Protein AF-A0A6H5K130-F1 (afdb_monomer_lite)

Sequence (109 aa):
MPSQEPLHLHVISMDLDGTGLKRKTHWNSFTTDLFLETSWVERRLEERGSIGLDMELEHVKLRCFRCPGEPEFRDLESLKAHNRACTAPVPAAGRHDPAALDVRRGSST

Secondary structure (DSSP, 8-state):
--SSSS-------TT---TT--SHHHHHHHHSTTS--HHHHHHHHHHHSS-------TT-----TT-TTSPPPSSHHHHHHHHHH--SPPPSS-SS-HHHHHS------

Structure (mmCIF, N/CA/C/O backbone):
data_AF-A0A6H5K130-F1
#
_entry.id   AF-A0A6H5K130-F1
#
loop_
_atom_site.group_PDB
_atom_site.id
_atom_site.type_symbol
_atom_site.label_atom_id
_atom_site.label_alt_id
_atom_site.label_comp_id
_atom_site.label_asym_id
_atom_site.label_entity_id
_atom_site.label_seq_id
_atom_site.pdbx_PDB_ins_code
_atom_site.Cartn_x
_atom_site.Cartn_y
_atom_site.Cartn_z
_atom_site.occupancy
_atom_site.B_iso_or_equiv
_atom_site.auth_seq_id
_atom_site.auth_comp_id
_atom_site.auth_asym_id
_atom_site.auth_atom_id
_atom_site.pdbx_PDB_model_num
ATOM 1 N N . MET A 1 1 ? 3.662 5.905 10.637 1.00 65.38 1 MET A N 1
ATOM 2 C CA . MET A 1 1 ? 3.015 7.175 11.041 1.00 65.38 1 MET A CA 1
ATOM 3 C C . MET A 1 1 ? 2.579 7.933 9.786 1.00 65.38 1 MET A C 1
ATOM 5 O O . MET A 1 1 ? 3.365 7.926 8.839 1.00 65.38 1 MET A O 1
ATOM 9 N N . PRO A 1 2 ? 1.361 8.509 9.730 1.00 80.56 2 PRO A N 1
ATOM 10 C CA . PRO A 1 2 ? 0.884 9.257 8.564 1.00 80.56 2 PRO A CA 1
ATOM 11 C C . PRO A 1 2 ? 1.796 10.448 8.255 1.00 80.56 2 PRO A C 1
ATOM 13 O O . PRO A 1 2 ? 2.335 11.078 9.161 1.00 80.56 2 PRO A O 1
ATOM 16 N N . SER A 1 3 ? 1.977 10.757 6.969 1.00 82.69 3 SER A N 1
ATOM 17 C CA . SER A 1 3 ? 2.848 11.860 6.535 1.00 82.69 3 SER A CA 1
ATOM 18 C C . SER A 1 3 ? 2.195 13.243 6.615 1.00 82.69 3 SER A C 1
ATOM 20 O O . SER A 1 3 ? 2.860 14.238 6.353 1.00 82.69 3 SER A O 1
ATOM 22 N N . GLN A 1 4 ? 0.891 13.299 6.889 1.00 86.06 4 GLN A N 1
ATOM 23 C CA . GLN A 1 4 ? 0.089 14.518 6.994 1.00 86.06 4 GLN A CA 1
ATOM 24 C C . GLN A 1 4 ? -0.720 14.453 8.291 1.00 86.06 4 GLN A C 1
ATOM 26 O O . GLN A 1 4 ? -1.143 13.364 8.679 1.00 86.06 4 GLN A O 1
ATOM 31 N N . GLU A 1 5 ? -0.931 15.599 8.942 1.00 86.25 5 GLU A N 1
ATOM 32 C CA . GLU A 1 5 ? -1.677 15.671 10.207 1.00 86.25 5 GLU A CA 1
ATOM 33 C C . GLU A 1 5 ? -3.161 15.288 10.070 1.00 86.25 5 GLU A C 1
ATOM 35 O O . GLU A 1 5 ? -3.654 14.555 10.930 1.00 86.25 5 GLU A O 1
ATOM 40 N N . PRO A 1 6 ? -3.901 15.713 9.024 1.00 91.31 6 PRO A N 1
ATOM 41 C CA . PRO A 1 6 ? -5.297 15.319 8.885 1.00 91.31 6 PRO A CA 1
ATOM 42 C C . PRO A 1 6 ? -5.445 13.826 8.585 1.00 91.31 6 PRO A C 1
ATOM 44 O O . PRO A 1 6 ? -4.654 13.242 7.836 1.00 91.31 6 PRO A O 1
ATOM 47 N N . LEU A 1 7 ? -6.528 13.230 9.094 1.00 87.50 7 LEU A N 1
ATOM 48 C CA . LEU A 1 7 ? -6.958 11.897 8.681 1.00 87.50 7 LEU A CA 1
ATOM 49 C C . LEU A 1 7 ? -7.194 11.889 7.166 1.00 87.50 7 LEU A C 1
ATOM 51 O O . LEU A 1 7 ? -7.960 12.698 6.643 1.00 87.50 7 LEU A O 1
ATOM 55 N N . HIS A 1 8 ? -6.549 10.961 6.470 1.00 91.69 8 HIS A N 1
ATOM 56 C CA . HIS A 1 8 ? -6.699 10.788 5.033 1.00 91.69 8 HIS A CA 1
ATOM 57 C C . HIS A 1 8 ? -6.793 9.309 4.687 1.00 91.69 8 HIS A C 1
ATOM 59 O O . HIS A 1 8 ? -6.114 8.466 5.271 1.00 91.69 8 HIS A O 1
ATOM 65 N N . LEU A 1 9 ? -7.646 9.016 3.712 1.00 92.12 9 LEU A N 1
ATOM 66 C CA . LEU A 1 9 ? -7.832 7.685 3.165 1.00 92.12 9 LEU A CA 1
ATOM 67 C C . LEU A 1 9 ? -7.090 7.571 1.835 1.00 92.12 9 LEU A C 1
ATOM 69 O O . LEU A 1 9 ? -7.167 8.461 0.988 1.00 92.12 9 LEU A O 1
ATOM 73 N N . HIS A 1 10 ? -6.410 6.449 1.632 1.00 91.62 10 HIS A N 1
ATOM 74 C CA . HIS A 1 10 ? -5.770 6.134 0.366 1.00 91.62 10 HIS A CA 1
ATOM 75 C C . HIS A 1 10 ? -6.675 5.244 -0.484 1.00 91.62 10 HIS A C 1
ATOM 77 O O . HIS A 1 10 ? -6.980 4.118 -0.106 1.00 91.62 10 HIS A O 1
ATOM 83 N N . VAL A 1 11 ? -7.040 5.730 -1.669 1.00 91.38 11 VAL A N 1
ATOM 84 C CA . VAL A 1 11 ? -7.642 4.919 -2.732 1.00 91.38 11 VAL A CA 1
ATOM 85 C C . VAL A 1 11 ? -6.616 4.824 -3.849 1.00 91.38 11 VAL A C 1
ATOM 87 O O . VAL A 1 11 ? -6.331 5.812 -4.524 1.00 91.38 11 VAL A O 1
ATOM 90 N N . ILE A 1 12 ? -5.998 3.654 -3.987 1.00 89.12 12 ILE A N 1
ATOM 91 C CA . ILE A 1 12 ? -4.880 3.431 -4.907 1.00 89.12 12 ILE A CA 1
ATOM 92 C C . ILE A 1 12 ? -5.095 2.151 -5.706 1.00 89.12 12 ILE A C 1
ATOM 94 O O . ILE A 1 12 ? -5.640 1.168 -5.205 1.00 89.12 12 ILE A O 1
ATOM 98 N N . SER A 1 13 ? -4.637 2.152 -6.953 1.00 89.25 13 SER A N 1
ATOM 99 C CA . SER A 1 13 ? -4.616 0.959 -7.788 1.00 89.25 13 SER A CA 1
ATOM 100 C C . SER A 1 13 ? -3.543 -0.028 -7.313 1.00 89.25 13 SER A C 1
ATOM 102 O O . SER A 1 13 ? -2.526 0.330 -6.711 1.00 89.25 13 SER A O 1
ATOM 104 N N . MET A 1 14 ? -3.782 -1.315 -7.565 1.00 86.50 14 MET A N 1
ATOM 105 C CA . MET A 1 14 ? -2.887 -2.387 -7.121 1.00 86.50 14 MET A CA 1
ATOM 106 C C . MET A 1 14 ? -1.652 -2.556 -8.011 1.00 86.50 14 MET A C 1
ATOM 108 O O . MET A 1 14 ? -0.696 -3.200 -7.598 1.00 86.50 14 MET A O 1
ATOM 112 N N . ASP A 1 15 ? -1.631 -1.942 -9.190 1.00 87.25 15 ASP A N 1
ATOM 113 C CA . ASP A 1 15 ? -0.493 -1.953 -10.107 1.00 87.25 15 ASP A CA 1
ATOM 114 C C . ASP A 1 15 ? 0.722 -1.178 -9.579 1.00 87.25 15 ASP A C 1
ATOM 116 O O . ASP A 1 15 ? 1.834 -1.529 -9.939 1.00 87.25 15 ASP A O 1
ATOM 120 N N . LEU A 1 16 ? 0.552 -0.162 -8.724 1.00 88.94 16 LEU A N 1
ATOM 121 C CA . LEU A 1 16 ? 1.637 0.637 -8.131 1.00 88.94 16 LEU A CA 1
ATOM 122 C C . LEU A 1 16 ? 2.700 1.145 -9.141 1.00 88.94 16 LEU A C 1
ATOM 124 O O . LEU A 1 16 ? 3.857 1.350 -8.771 1.00 88.94 16 LEU A O 1
ATOM 128 N N . ASP A 1 17 ? 2.336 1.408 -10.403 1.00 89.12 17 ASP A N 1
ATOM 129 C CA . ASP A 1 17 ? 3.261 1.910 -11.442 1.00 89.12 17 ASP A CA 1
ATOM 130 C C . ASP A 1 17 ? 3.221 3.444 -11.598 1.00 89.12 17 ASP A C 1
ATOM 132 O O . ASP A 1 17 ? 3.369 4.018 -12.676 1.00 89.12 17 ASP A O 1
ATOM 136 N N . GLY A 1 18 ? 3.013 4.150 -10.486 1.00 88.56 18 GLY A N 1
ATOM 137 C CA . GLY A 1 18 ? 3.011 5.610 -10.461 1.00 88.56 18 GLY A CA 1
ATOM 138 C C . GLY A 1 18 ? 4.420 6.215 -10.556 1.00 88.56 18 GLY A C 1
ATOM 139 O O . GLY A 1 18 ? 5.377 5.761 -9.916 1.00 88.56 18 GLY A O 1
ATOM 140 N N . THR A 1 19 ? 4.551 7.335 -11.272 1.00 89.94 19 THR A N 1
ATOM 141 C CA . THR A 1 19 ? 5.814 8.099 -11.384 1.00 89.94 19 THR A CA 1
ATOM 142 C C . THR A 1 19 ? 6.279 8.710 -10.049 1.00 89.94 19 THR A C 1
ATOM 144 O O . THR A 1 19 ? 7.469 8.974 -9.860 1.00 89.94 19 THR A O 1
ATOM 147 N N . GLY A 1 20 ? 5.364 8.898 -9.089 1.00 89.00 20 GLY A N 1
ATOM 148 C CA . GLY A 1 20 ? 5.642 9.412 -7.739 1.00 89.00 20 GLY A CA 1
ATOM 149 C C . GLY A 1 20 ? 6.298 8.406 -6.778 1.00 89.00 20 GLY A C 1
ATOM 150 O O . GLY A 1 20 ? 6.805 8.788 -5.718 1.00 89.00 20 GLY A O 1
ATOM 151 N N . LEU A 1 21 ? 6.349 7.122 -7.141 1.00 90.50 21 LEU A N 1
ATOM 152 C CA . LEU A 1 21 ? 6.915 6.061 -6.310 1.00 90.50 21 LEU A CA 1
ATOM 153 C C . LEU A 1 21 ? 8.447 6.045 -6.432 1.00 90.50 21 LEU A C 1
ATOM 155 O O . LEU A 1 21 ? 9.002 5.294 -7.226 1.00 90.50 21 LEU A O 1
ATOM 159 N N . LYS A 1 22 ? 9.138 6.946 -5.727 1.00 90.50 22 LYS A N 1
ATOM 160 C CA . LYS A 1 22 ? 10.581 7.207 -5.934 1.00 90.50 22 LYS A CA 1
ATOM 161 C C . LYS A 1 22 ? 11.504 6.632 -4.859 1.00 90.50 22 LYS A C 1
ATOM 163 O O . LYS A 1 22 ? 12.710 6.582 -5.064 1.00 90.50 22 LYS A O 1
ATOM 168 N N . ARG A 1 23 ? 10.966 6.238 -3.703 1.00 91.12 23 ARG A N 1
ATOM 169 C CA . ARG A 1 23 ? 11.751 5.809 -2.533 1.00 91.12 23 ARG A CA 1
ATOM 170 C C . ARG A 1 23 ? 11.253 4.469 -2.003 1.00 91.12 23 ARG A C 1
ATOM 172 O O . ARG A 1 23 ? 10.061 4.186 -2.104 1.00 91.12 23 ARG A O 1
ATOM 179 N N . LYS A 1 24 ? 12.150 3.692 -1.377 1.00 90.25 24 LYS A N 1
ATOM 180 C CA . LYS A 1 24 ? 11.806 2.427 -0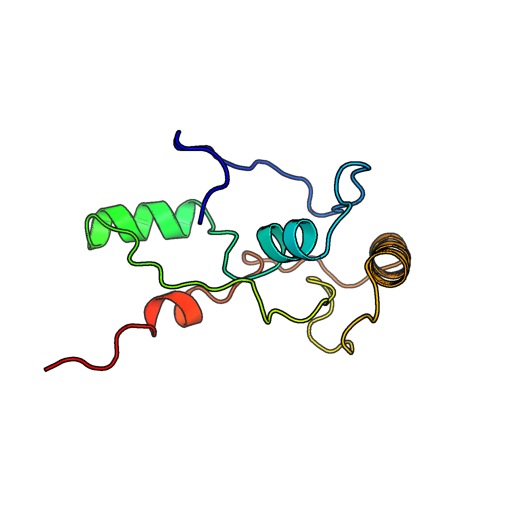.695 1.00 90.25 24 LYS A CA 1
ATOM 181 C C . LYS A 1 24 ? 10.694 2.629 0.338 1.00 90.25 24 LYS A C 1
ATOM 183 O O . LYS A 1 24 ? 9.775 1.827 0.410 1.00 90.25 24 LYS A O 1
ATOM 188 N N . THR A 1 25 ? 10.730 3.746 1.063 1.00 88.50 25 THR A N 1
ATOM 189 C CA . THR A 1 25 ? 9.707 4.107 2.052 1.00 88.50 25 THR A CA 1
ATOM 190 C C . THR A 1 25 ? 8.318 4.274 1.444 1.00 88.50 25 THR A C 1
ATOM 192 O O . THR A 1 25 ? 7.360 3.809 2.044 1.00 88.50 25 THR A O 1
ATOM 195 N N . HIS A 1 26 ? 8.199 4.866 0.247 1.00 90.31 26 HIS A N 1
ATOM 196 C CA . HIS A 1 26 ? 6.904 5.002 -0.430 1.00 90.31 26 HIS A CA 1
ATOM 197 C C . HIS A 1 26 ? 6.366 3.642 -0.891 1.00 90.31 26 HIS A C 1
ATOM 199 O O . HIS A 1 26 ? 5.167 3.421 -0.867 1.00 90.31 26 HIS A O 1
ATOM 205 N N . TRP A 1 27 ? 7.240 2.734 -1.344 1.00 91.56 27 TRP A N 1
ATOM 206 C CA . TRP A 1 27 ? 6.824 1.370 -1.680 1.00 91.56 27 TRP A CA 1
ATOM 207 C C . TRP A 1 27 ? 6.307 0.661 -0.429 1.00 91.56 27 TRP A C 1
ATOM 209 O O . TRP A 1 27 ? 5.144 0.273 -0.368 1.00 91.56 27 TRP A O 1
ATOM 219 N N . ASN A 1 28 ? 7.145 0.607 0.607 1.00 89.25 28 ASN A N 1
ATOM 220 C CA . ASN A 1 28 ? 6.833 -0.089 1.847 1.00 89.25 28 ASN A CA 1
ATOM 221 C C . ASN A 1 28 ? 5.575 0.465 2.531 1.00 89.25 28 ASN A C 1
ATOM 223 O O . ASN A 1 28 ? 4.807 -0.318 3.072 1.00 89.25 28 ASN A O 1
ATOM 227 N N . SER A 1 29 ? 5.301 1.774 2.466 1.00 88.25 29 SER A N 1
ATOM 228 C CA . SER A 1 29 ? 4.090 2.349 3.070 1.00 88.25 29 SER A CA 1
ATOM 229 C C . SER A 1 29 ? 2.781 1.839 2.465 1.00 88.25 29 SER A C 1
ATOM 231 O O . SER A 1 29 ? 1.752 1.974 3.113 1.00 88.25 29 SER A O 1
ATOM 233 N N . PHE A 1 30 ? 2.803 1.288 1.245 1.00 89.06 30 PHE A N 1
ATOM 234 C CA . PHE A 1 30 ? 1.619 0.748 0.563 1.00 89.06 30 PHE A CA 1
ATOM 235 C C . PHE A 1 30 ? 1.615 -0.781 0.458 1.00 89.06 30 PHE A C 1
ATOM 237 O O . PHE A 1 30 ? 0.637 -1.355 -0.014 1.00 89.06 30 PHE A O 1
ATOM 244 N N . THR A 1 31 ? 2.708 -1.452 0.825 1.00 88.25 31 THR A N 1
ATOM 245 C CA . THR A 1 31 ? 2.889 -2.896 0.585 1.00 88.25 31 THR A CA 1
ATOM 246 C C . THR A 1 31 ? 3.244 -3.694 1.830 1.00 88.25 31 THR A C 1
ATOM 248 O O . THR A 1 31 ? 3.603 -4.863 1.719 1.00 88.25 31 THR A O 1
ATOM 251 N N . THR A 1 32 ? 3.207 -3.070 2.999 1.00 83.44 32 THR A N 1
ATOM 252 C CA . THR A 1 32 ? 3.495 -3.686 4.299 1.00 83.44 32 THR A CA 1
ATOM 253 C C . THR A 1 32 ? 2.396 -3.289 5.269 1.00 83.44 32 THR A C 1
ATOM 255 O O . THR A 1 32 ? 1.614 -2.395 4.952 1.00 83.44 32 THR A O 1
ATOM 258 N N . ASP A 1 33 ? 2.365 -3.893 6.456 1.00 81.81 33 ASP A N 1
ATOM 259 C CA . ASP A 1 33 ? 1.312 -3.726 7.475 1.00 81.81 33 ASP A CA 1
ATOM 260 C C . ASP A 1 33 ? 1.048 -2.277 7.930 1.00 81.81 33 ASP A C 1
ATOM 262 O O . ASP A 1 33 ? 0.154 -2.019 8.727 1.00 81.81 33 ASP A O 1
ATOM 266 N N . LEU A 1 34 ? 1.811 -1.311 7.418 1.00 80.38 34 LEU A N 1
ATOM 267 C CA . LEU A 1 34 ? 1.557 0.120 7.546 1.00 80.38 34 LEU A CA 1
ATOM 268 C C . LEU A 1 34 ? 0.334 0.590 6.758 1.00 80.38 34 LEU A C 1
ATOM 270 O O . LEU A 1 34 ? -0.225 1.638 7.085 1.00 80.38 34 LEU A O 1
ATOM 274 N N . PHE A 1 35 ? -0.050 -0.138 5.709 1.00 86.88 35 PHE A N 1
ATOM 275 C CA . PHE A 1 35 ? -1.193 0.202 4.878 1.00 86.88 35 PHE A CA 1
ATOM 276 C C . PHE A 1 35 ? -2.466 -0.437 5.430 1.00 86.88 35 PHE A C 1
ATOM 278 O O . PHE A 1 35 ? -2.908 -1.493 5.003 1.00 86.88 35 PHE A O 1
ATOM 285 N N . LEU A 1 36 ? -3.054 0.190 6.438 1.00 87.00 36 LEU A N 1
ATOM 286 C CA . LEU A 1 36 ? -4.193 -0.402 7.130 1.00 87.00 36 LEU A CA 1
ATOM 287 C C . LEU A 1 36 ? -5.452 -0.410 6.258 1.00 87.00 36 LEU A C 1
ATOM 289 O O . LEU A 1 36 ? -5.870 0.625 5.739 1.00 87.00 36 LEU A O 1
ATOM 293 N N . GLU A 1 37 ? -6.087 -1.576 6.165 1.00 87.56 37 GLU A N 1
ATOM 294 C CA . GLU A 1 37 ? -7.391 -1.729 5.523 1.00 87.56 37 GLU A CA 1
ATOM 295 C C . GLU A 1 37 ? -8.476 -0.994 6.317 1.00 87.56 37 GLU A C 1
ATOM 297 O O . GLU A 1 37 ? -8.537 -1.089 7.547 1.00 87.56 37 GLU A O 1
ATOM 302 N N . THR A 1 38 ? -9.375 -0.301 5.618 1.00 89.44 38 THR A N 1
ATOM 303 C CA . THR A 1 38 ? -10.446 0.489 6.250 1.00 89.44 38 THR A CA 1
ATOM 304 C C . THR A 1 38 ? -11.338 -0.355 7.141 1.00 89.44 38 THR A C 1
ATOM 306 O O . THR A 1 38 ? -11.568 0.016 8.285 1.00 89.44 38 THR A O 1
ATOM 309 N N . SER A 1 39 ? -11.755 -1.526 6.658 1.00 88.25 39 SER A N 1
ATOM 310 C CA . SER A 1 39 ? -12.587 -2.466 7.419 1.00 88.25 39 SER A CA 1
ATOM 311 C C . SER A 1 39 ? -11.922 -2.928 8.720 1.00 88.25 39 SER A C 1
ATOM 313 O O . SER A 1 39 ? -12.590 -3.115 9.736 1.00 88.25 39 SER A O 1
ATOM 315 N N . TRP A 1 40 ? -10.593 -3.078 8.722 1.00 87.44 40 TRP A N 1
ATOM 316 C CA . TRP A 1 40 ? -9.848 -3.404 9.933 1.00 87.44 40 TRP A CA 1
ATOM 317 C C . TRP A 1 40 ? -9.819 -2.217 10.901 1.00 87.44 40 TRP A C 1
ATOM 319 O O . TRP A 1 40 ? -10.058 -2.410 12.093 1.00 87.44 40 TRP A O 1
ATOM 329 N N . VAL A 1 41 ? -9.564 -1.003 10.397 1.00 89.19 41 VAL A N 1
ATOM 330 C CA . VAL A 1 41 ? -9.535 0.229 11.206 1.00 89.19 41 VAL A CA 1
ATOM 331 C C . VAL A 1 41 ? -10.899 0.515 11.832 1.00 89.19 41 VAL A C 1
ATOM 333 O O . VAL A 1 41 ? -10.955 0.797 13.026 1.00 89.19 41 VAL A O 1
ATOM 336 N N . GLU A 1 42 ? -11.983 0.409 11.063 1.00 91.81 42 GLU A N 1
ATOM 337 C CA . GLU A 1 42 ? -13.360 0.609 11.535 1.00 91.81 42 GLU A CA 1
ATOM 338 C C . GLU A 1 42 ? -13.676 -0.329 12.698 1.00 91.81 42 GLU A C 1
ATOM 340 O O . GLU A 1 42 ? -13.917 0.135 13.814 1.00 91.81 42 GLU A O 1
ATOM 345 N N . ARG A 1 43 ? -13.532 -1.643 12.479 1.00 90.50 43 ARG A N 1
ATOM 346 C CA . ARG A 1 43 ? -13.729 -2.661 13.520 1.00 90.50 43 ARG A CA 1
ATOM 347 C C . ARG A 1 43 ? -12.884 -2.373 14.761 1.00 90.50 43 ARG A C 1
ATOM 349 O O . ARG A 1 43 ? -13.353 -2.473 15.890 1.00 90.50 43 ARG A O 1
ATOM 356 N N . ARG A 1 44 ? -11.619 -1.992 14.568 1.00 88.38 44 ARG A N 1
ATOM 357 C CA . ARG A 1 44 ? -10.691 -1.724 15.670 1.00 88.38 44 ARG A CA 1
ATOM 358 C C . ARG A 1 44 ? -11.120 -0.526 16.518 1.00 88.38 44 ARG A C 1
ATOM 360 O O . ARG A 1 44 ? -11.001 -0.566 17.745 1.00 88.38 44 ARG A O 1
ATOM 367 N N . LEU A 1 45 ? -11.591 0.534 15.870 1.00 91.31 45 LEU A N 1
ATOM 368 C CA . LEU A 1 45 ? -12.094 1.727 16.540 1.00 91.31 45 LEU A CA 1
ATOM 369 C C . LEU A 1 45 ? -13.407 1.443 17.273 1.00 91.31 45 LEU A C 1
ATOM 371 O O . LEU A 1 45 ? -13.554 1.898 18.405 1.00 91.31 45 LEU A O 1
ATOM 375 N N . GLU A 1 46 ? -14.307 0.655 16.685 1.00 94.12 46 GLU A N 1
ATOM 376 C CA . GLU A 1 46 ? -15.551 0.218 17.335 1.00 94.12 46 GLU A CA 1
ATOM 377 C C . GLU A 1 46 ? -15.278 -0.613 18.597 1.00 94.12 46 GLU A C 1
ATOM 379 O O . GLU A 1 46 ? -15.894 -0.389 19.637 1.00 94.12 46 GLU A O 1
ATOM 384 N N . GLU A 1 47 ? -14.319 -1.539 18.534 1.00 92.19 47 GLU A N 1
ATOM 385 C CA . GLU A 1 47 ? -14.001 -2.439 19.648 1.00 92.19 47 GLU A CA 1
ATOM 386 C C . GLU A 1 47 ? -13.199 -1.769 20.774 1.00 92.19 47 GLU A C 1
ATOM 388 O O . GLU A 1 47 ? -13.380 -2.104 21.946 1.00 92.19 47 GLU A O 1
ATOM 393 N N . ARG A 1 48 ? -12.250 -0.882 20.440 1.00 89.44 48 ARG A N 1
ATOM 394 C CA . ARG A 1 48 ? -11.235 -0.394 21.400 1.00 89.44 48 ARG A CA 1
ATOM 395 C C . ARG A 1 48 ? -11.146 1.121 21.536 1.00 89.44 48 ARG A C 1
ATOM 397 O O . ARG A 1 48 ? -10.374 1.599 22.369 1.00 89.44 48 ARG A O 1
ATOM 404 N N . GLY A 1 49 ? -11.838 1.886 20.694 1.00 91.19 49 GLY A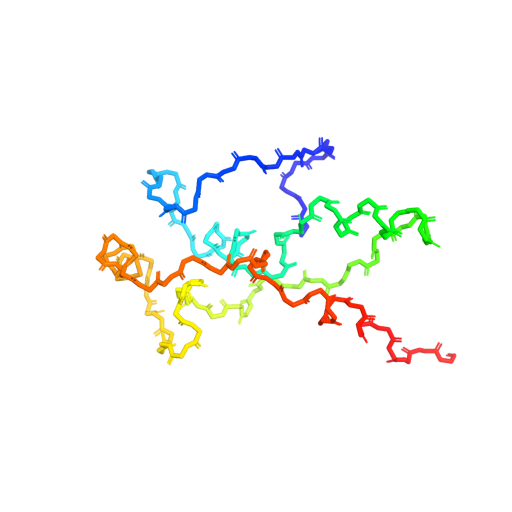 N 1
ATOM 405 C CA . GLY A 1 49 ? -11.730 3.349 20.640 1.00 91.19 49 GLY A CA 1
ATOM 406 C C . GLY A 1 49 ? -10.358 3.876 20.197 1.00 91.19 49 GLY A C 1
ATOM 407 O O . GLY A 1 49 ? -10.121 5.080 20.238 1.00 91.19 49 GLY A O 1
ATOM 408 N N . SER A 1 50 ? -9.425 3.001 19.805 1.00 87.12 50 SER A N 1
ATOM 409 C CA . SER A 1 50 ? -8.073 3.370 19.374 1.00 87.12 50 SER A CA 1
ATOM 410 C C . SER A 1 50 ? -7.432 2.271 18.523 1.00 87.12 50 SER A C 1
ATOM 412 O O . SER A 1 50 ? -7.745 1.090 18.671 1.00 87.12 50 SER A O 1
ATOM 414 N N . ILE A 1 51 ? -6.508 2.657 17.637 1.00 84.44 51 ILE A N 1
ATOM 415 C CA . ILE A 1 51 ? -5.852 1.717 16.715 1.00 84.44 51 ILE A CA 1
ATOM 416 C C . ILE A 1 51 ? -4.691 0.971 17.402 1.00 84.44 51 ILE A C 1
ATOM 418 O O . ILE A 1 51 ? -4.559 -0.242 17.245 1.00 84.44 51 ILE A O 1
ATOM 422 N N . GLY A 1 52 ? -3.904 1.673 18.231 1.00 76.75 52 GLY A N 1
ATOM 423 C CA . GLY A 1 52 ? -2.815 1.089 19.026 1.00 76.75 52 GLY A CA 1
ATOM 424 C C . GLY A 1 52 ? -1.659 0.545 18.181 1.00 76.75 52 GLY A C 1
ATOM 425 O O . GLY A 1 52 ? -1.313 -0.625 18.307 1.00 76.75 52 GLY A O 1
ATOM 426 N N . LEU A 1 53 ? -1.092 1.376 17.302 1.00 72.75 53 LEU A N 1
ATOM 427 C CA . LEU A 1 53 ? -0.021 0.986 16.381 1.00 72.75 53 LEU A CA 1
ATOM 428 C C . LEU A 1 53 ? 1.360 1.286 16.966 1.00 72.75 53 LEU A C 1
ATOM 430 O O . LEU A 1 53 ? 1.622 2.416 17.369 1.00 72.75 53 LEU A O 1
ATOM 434 N N . ASP A 1 54 ? 2.251 0.301 16.896 1.00 67.62 54 ASP A N 1
ATOM 435 C CA . ASP A 1 54 ? 3.693 0.485 17.049 1.00 67.62 54 ASP A CA 1
ATOM 436 C C . ASP A 1 54 ? 4.385 -0.083 15.806 1.00 67.62 54 ASP A C 1
ATOM 438 O O . ASP A 1 54 ? 4.452 -1.305 15.604 1.00 67.62 54 ASP A O 1
ATOM 442 N N . MET A 1 55 ? 4.773 0.814 14.898 1.00 66.81 55 MET A N 1
ATOM 443 C CA . MET A 1 55 ? 5.259 0.446 13.572 1.00 66.81 55 MET A CA 1
ATOM 444 C C . MET A 1 55 ? 6.455 1.297 13.159 1.00 66.81 55 MET A C 1
ATOM 446 O O . MET A 1 55 ? 6.316 2.492 12.887 1.00 66.81 55 MET A O 1
ATOM 450 N N . GLU A 1 56 ? 7.607 0.645 13.017 1.00 64.50 56 GLU A N 1
ATOM 451 C CA . GLU A 1 56 ? 8.808 1.222 12.422 1.00 64.50 56 GLU A CA 1
ATOM 452 C C . GLU A 1 56 ? 8.975 0.814 10.956 1.00 64.50 56 GLU A C 1
ATOM 454 O O . GLU A 1 56 ? 8.737 -0.326 10.554 1.00 64.50 56 GLU A O 1
ATOM 459 N N . LEU A 1 57 ? 9.424 1.778 10.153 1.00 61.09 57 LEU A N 1
ATOM 460 C CA . LEU A 1 57 ? 9.669 1.636 8.718 1.00 61.09 57 LEU A CA 1
ATOM 461 C C . LEU A 1 57 ? 11.121 1.284 8.378 1.00 61.09 57 LEU A C 1
ATOM 463 O O . LEU A 1 57 ? 11.384 0.807 7.272 1.00 61.09 57 LEU A O 1
ATOM 467 N N . GLU A 1 58 ? 12.061 1.557 9.285 1.00 57.75 58 GLU A N 1
ATOM 468 C CA . GLU A 1 58 ? 13.481 1.708 8.938 1.00 57.75 58 GLU A CA 1
ATOM 469 C C . GLU A 1 58 ? 14.178 0.410 8.514 1.00 57.75 58 GLU A C 1
ATOM 471 O O . GLU A 1 58 ? 15.218 0.461 7.864 1.00 57.75 58 GLU A O 1
ATOM 476 N N . HIS A 1 59 ? 13.564 -0.752 8.746 1.00 67.06 59 HIS A N 1
ATOM 477 C CA . HIS A 1 59 ? 14.180 -2.052 8.458 1.00 67.06 59 HIS A CA 1
ATOM 478 C C . HIS A 1 59 ? 13.346 -2.956 7.541 1.00 67.06 59 HIS A C 1
ATOM 480 O O . HIS A 1 59 ? 13.631 -4.151 7.415 1.00 67.06 59 HIS A O 1
ATOM 486 N N . VAL A 1 60 ? 12.309 -2.420 6.884 1.00 80.31 60 VAL A N 1
ATOM 487 C CA . VAL A 1 60 ? 11.444 -3.256 6.043 1.00 80.31 60 VAL A CA 1
ATOM 488 C C . VAL A 1 60 ? 12.083 -3.517 4.676 1.00 80.31 60 VAL A C 1
ATOM 490 O O . VAL A 1 60 ? 12.344 -2.602 3.891 1.00 80.31 60 VAL A O 1
ATOM 493 N N . LYS A 1 61 ? 12.311 -4.803 4.397 1.00 87.31 61 LYS A N 1
ATOM 494 C CA . LYS A 1 61 ? 12.907 -5.314 3.157 1.00 87.31 61 LYS A CA 1
ATOM 495 C C . LYS A 1 61 ? 12.065 -4.953 1.939 1.00 87.31 61 LYS A C 1
ATOM 497 O O . LYS A 1 61 ? 10.839 -5.045 1.972 1.00 87.31 61 LYS A O 1
ATOM 502 N N . LEU A 1 62 ? 12.731 -4.614 0.840 1.00 91.00 62 LEU A N 1
ATOM 503 C CA . LEU A 1 62 ? 12.066 -4.258 -0.409 1.00 91.00 62 LEU A CA 1
ATOM 504 C C . LEU A 1 62 ? 11.601 -5.527 -1.142 1.00 91.00 62 LEU A C 1
ATOM 506 O O . LEU A 1 62 ? 12.421 -6.282 -1.660 1.00 91.00 62 LEU A O 1
ATOM 510 N N . ARG A 1 63 ? 10.291 -5.787 -1.170 1.00 91.25 63 ARG A N 1
ATOM 511 C CA . ARG A 1 63 ? 9.706 -7.024 -1.723 1.00 91.25 63 ARG A CA 1
ATOM 512 C C . ARG A 1 63 ? 8.476 -6.751 -2.575 1.00 91.25 63 ARG A C 1
ATOM 514 O O . ARG A 1 63 ? 7.763 -5.777 -2.346 1.00 91.25 63 ARG A O 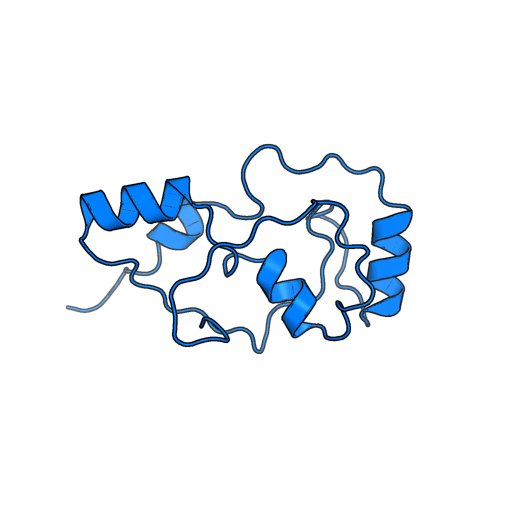1
ATOM 521 N N . CYS A 1 64 ? 8.198 -7.644 -3.521 1.00 90.94 64 CYS A N 1
ATOM 522 C CA . CYS A 1 64 ? 6.946 -7.627 -4.269 1.00 90.94 64 CYS A CA 1
ATOM 523 C C . CYS A 1 64 ? 5.785 -8.078 -3.369 1.00 90.94 64 CYS A C 1
ATOM 525 O O . CYS A 1 64 ? 5.851 -9.143 -2.764 1.00 90.94 64 CYS A O 1
ATOM 527 N N . PHE A 1 65 ? 4.699 -7.302 -3.322 1.00 87.38 65 PHE A N 1
ATOM 528 C CA . PHE A 1 65 ? 3.526 -7.623 -2.496 1.00 87.38 65 PHE A CA 1
ATOM 529 C C . PHE A 1 65 ? 2.680 -8.781 -3.057 1.00 87.38 65 PHE A C 1
ATOM 531 O O . PHE A 1 65 ? 1.856 -9.343 -2.346 1.00 87.38 65 PHE A O 1
ATOM 538 N N . ARG A 1 66 ? 2.872 -9.133 -4.336 1.00 88.81 66 ARG A N 1
ATOM 539 C CA . ARG A 1 66 ? 2.183 -10.249 -5.013 1.00 88.81 66 ARG A CA 1
ATOM 540 C C . ARG A 1 66 ? 2.959 -11.562 -4.893 1.00 88.81 66 ARG A C 1
ATOM 542 O O . ARG A 1 66 ? 2.385 -12.630 -5.066 1.00 88.81 66 ARG A O 1
ATOM 549 N N . CYS A 1 67 ? 4.257 -11.483 -4.590 1.00 88.31 67 CYS A N 1
ATOM 550 C CA . CYS A 1 67 ? 5.178 -12.617 -4.607 1.00 88.31 67 CYS A CA 1
ATOM 551 C C . CYS A 1 67 ? 5.876 -12.777 -3.245 1.00 88.31 67 CYS A C 1
ATOM 553 O O . CYS A 1 67 ? 7.060 -12.459 -3.123 1.00 88.31 67 CYS A O 1
ATOM 555 N N . PRO A 1 68 ? 5.183 -13.279 -2.209 1.00 74.44 68 PRO A N 1
ATOM 556 C CA . PRO A 1 68 ? 5.761 -13.407 -0.868 1.00 74.44 68 PRO A CA 1
ATOM 557 C C . PRO A 1 68 ? 6.977 -14.352 -0.804 1.00 74.44 68 PRO A C 1
ATOM 559 O O . PRO A 1 68 ? 7.795 -14.230 0.103 1.00 74.44 68 PRO A O 1
ATOM 562 N N . GLY A 1 69 ? 7.117 -15.266 -1.771 1.00 74.38 69 GLY A N 1
ATOM 563 C CA . GLY A 1 69 ? 8.247 -16.197 -1.873 1.00 74.38 69 GLY A CA 1
ATOM 564 C C . GLY A 1 69 ? 9.488 -15.662 -2.600 1.00 74.38 69 GLY A C 1
ATOM 565 O O . GLY A 1 69 ? 10.518 -16.330 -2.579 1.00 74.38 69 GLY A O 1
ATOM 566 N N . GLU A 1 70 ? 9.425 -14.488 -3.236 1.00 77.62 70 GLU A N 1
ATOM 567 C CA . GLU A 1 70 ? 10.568 -13.922 -3.971 1.00 77.62 70 GLU A CA 1
ATOM 568 C C . GLU A 1 70 ? 11.608 -13.300 -3.016 1.00 77.62 70 GLU A C 1
ATOM 570 O O . GLU A 1 70 ? 11.258 -12.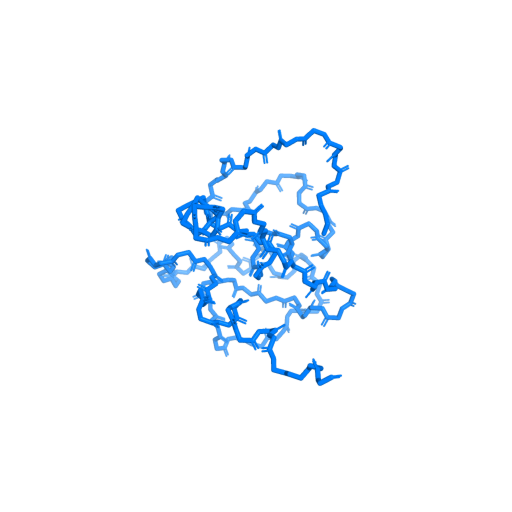791 -1.937 1.00 77.62 70 GLU A O 1
ATOM 575 N N . PRO A 1 71 ? 12.905 -13.316 -3.384 1.00 81.44 71 PRO A N 1
ATOM 576 C CA . PRO A 1 71 ? 13.950 -12.686 -2.600 1.00 81.44 71 PRO A CA 1
ATOM 577 C C . PRO A 1 71 ? 13.767 -11.164 -2.546 1.00 81.44 71 PRO A C 1
ATOM 579 O O . PRO A 1 71 ? 13.002 -10.549 -3.287 1.00 81.44 71 PRO A O 1
ATOM 582 N N . GLU A 1 72 ? 14.474 -10.544 -1.607 1.00 90.50 72 GLU A N 1
ATOM 583 C CA . GLU A 1 72 ? 14.509 -9.090 -1.486 1.00 90.50 72 GLU A CA 1
ATOM 584 C C . GLU A 1 72 ? 15.149 -8.448 -2.727 1.00 90.50 72 GLU A C 1
ATOM 586 O O . GLU A 1 72 ? 16.184 -8.901 -3.219 1.00 90.50 72 GLU A O 1
ATOM 591 N N . PHE A 1 73 ? 14.552 -7.355 -3.199 1.00 92.75 73 PHE A N 1
ATOM 592 C CA . PHE A 1 73 ? 15.088 -6.543 -4.284 1.00 92.75 73 PHE A CA 1
ATOM 593 C C . PHE A 1 73 ? 16.157 -5.583 -3.762 1.00 92.75 73 PHE A C 1
ATOM 595 O O . PHE A 1 73 ? 16.001 -4.938 -2.723 1.00 92.75 73 PHE A O 1
ATOM 602 N N . ARG A 1 74 ? 17.243 -5.430 -4.524 1.00 91.88 74 ARG A N 1
ATOM 603 C CA . ARG A 1 74 ? 18.360 -4.539 -4.172 1.00 91.88 74 ARG A CA 1
ATOM 604 C C . ARG A 1 74 ? 17.927 -3.068 -4.147 1.00 91.88 74 ARG A C 1
ATOM 606 O O . ARG A 1 74 ? 18.270 -2.313 -3.228 1.00 91.88 74 ARG A O 1
ATOM 613 N N . ASP A 1 75 ? 17.143 -2.676 -5.143 1.00 92.25 75 ASP A N 1
ATOM 614 C CA . ASP A 1 75 ? 16.740 -1.301 -5.415 1.00 92.25 75 ASP A CA 1
ATOM 615 C C . ASP A 1 75 ? 15.307 -1.226 -5.965 1.00 92.25 75 ASP A C 1
ATOM 617 O O . ASP A 1 75 ? 14.678 -2.226 -6.307 1.00 92.25 75 ASP A O 1
ATOM 621 N N . LEU A 1 76 ? 14.764 -0.010 -5.999 1.00 92.38 76 LEU A N 1
ATOM 622 C CA . LEU A 1 76 ? 13.383 0.226 -6.416 1.00 92.38 76 LEU A CA 1
ATOM 623 C C . LEU A 1 76 ? 13.178 0.042 -7.925 1.00 92.38 76 LEU A C 1
ATOM 625 O O . LEU A 1 76 ? 12.067 -0.255 -8.352 1.00 92.38 76 LEU A O 1
ATOM 629 N N . GLU A 1 77 ? 14.221 0.223 -8.733 1.00 93.38 77 GLU A N 1
ATOM 630 C CA . GLU A 1 77 ? 14.129 0.094 -10.187 1.00 93.38 77 GLU A CA 1
ATOM 631 C C . GLU A 1 77 ? 13.934 -1.367 -10.599 1.00 93.38 77 GLU A C 1
ATOM 633 O O . GLU A 1 77 ? 12.983 -1.676 -11.320 1.00 93.38 77 GLU A O 1
ATOM 638 N N . SER A 1 78 ? 14.757 -2.273 -10.062 1.00 94.19 78 SER A N 1
ATOM 639 C CA . SER A 1 78 ? 14.611 -3.719 -10.266 1.00 94.19 78 SER A CA 1
ATOM 640 C C . SER A 1 78 ? 13.251 -4.229 -9.785 1.00 94.19 78 SER A C 1
ATOM 642 O O . SER A 1 78 ? 12.606 -5.023 -10.473 1.00 94.19 78 SER A O 1
ATOM 644 N N . LEU A 1 79 ? 12.758 -3.709 -8.656 1.00 94.00 79 LEU A N 1
ATOM 645 C CA . LEU A 1 79 ? 11.421 -4.034 -8.172 1.00 94.00 79 LEU A CA 1
ATOM 646 C C . LEU A 1 79 ? 10.319 -3.542 -9.125 1.00 94.00 79 LEU A C 1
ATOM 648 O O . LEU A 1 79 ? 9.375 -4.281 -9.401 1.00 94.00 79 LEU A O 1
ATOM 652 N N . LYS A 1 80 ? 10.415 -2.315 -9.652 1.00 92.94 80 LYS A N 1
ATOM 653 C CA . LYS A 1 80 ? 9.418 -1.784 -10.598 1.00 92.94 80 LYS A CA 1
ATOM 654 C C . LYS A 1 80 ? 9.401 -2.567 -11.904 1.00 92.94 80 LYS A C 1
ATOM 656 O O . LYS A 1 80 ? 8.324 -2.840 -12.430 1.00 92.94 80 LYS A O 1
ATOM 661 N N . ALA A 1 81 ? 10.576 -2.947 -12.404 1.00 93.50 81 ALA A N 1
ATOM 662 C CA . ALA A 1 81 ? 10.693 -3.802 -13.578 1.00 93.50 81 ALA A CA 1
ATOM 663 C C . ALA A 1 81 ? 9.989 -5.149 -13.352 1.00 93.50 81 ALA A C 1
ATOM 665 O O . ALA A 1 81 ? 9.177 -5.555 -14.183 1.00 93.50 81 ALA A O 1
ATOM 666 N N . HIS A 1 82 ? 10.215 -5.787 -12.196 1.00 93.19 82 HIS A N 1
ATOM 667 C CA . HIS A 1 82 ? 9.488 -6.998 -11.813 1.00 93.19 82 HIS A CA 1
ATOM 668 C C . HIS A 1 82 ? 7.979 -6.756 -11.741 1.00 93.19 82 HIS A C 1
ATOM 670 O O . HIS A 1 82 ? 7.214 -7.501 -12.338 1.00 93.19 82 HIS A O 1
ATOM 676 N N . ASN A 1 83 ? 7.543 -5.709 -11.042 1.00 91.81 83 ASN A N 1
ATOM 677 C CA . ASN A 1 83 ? 6.130 -5.425 -10.811 1.00 91.81 83 ASN A CA 1
ATOM 678 C C . ASN A 1 83 ? 5.336 -5.243 -12.121 1.00 91.81 83 ASN A C 1
ATOM 680 O O . ASN A 1 83 ? 4.228 -5.764 -12.232 1.00 91.81 83 ASN A O 1
ATOM 684 N N . ARG A 1 84 ? 5.930 -4.603 -13.139 1.00 92.38 84 ARG A N 1
ATOM 685 C CA . ARG A 1 84 ? 5.330 -4.456 -14.482 1.00 92.38 84 ARG A CA 1
ATOM 686 C C . ARG A 1 84 ? 5.162 -5.779 -15.227 1.00 92.38 84 ARG A C 1
ATOM 688 O O . ARG A 1 84 ? 4.212 -5.932 -15.985 1.00 92.38 84 ARG A O 1
ATOM 695 N N . ALA A 1 85 ? 6.079 -6.720 -15.021 1.00 92.56 85 ALA A N 1
ATOM 696 C CA . ALA A 1 85 ? 6.039 -8.046 -15.636 1.00 92.56 85 ALA A CA 1
ATOM 697 C C . ALA A 1 85 ? 5.357 -9.104 -14.746 1.00 92.56 85 ALA A C 1
ATOM 699 O O . ALA A 1 85 ? 5.207 -10.254 -15.153 1.00 92.56 85 ALA A O 1
ATOM 700 N N . CYS A 1 86 ? 4.970 -8.742 -13.520 1.00 91.81 86 CYS A N 1
ATOM 701 C CA . CYS A 1 86 ? 4.501 -9.677 -12.511 1.00 91.81 86 CYS A CA 1
ATOM 702 C C . CYS A 1 86 ? 3.106 -10.214 -12.856 1.00 91.81 86 CYS A C 1
ATOM 704 O O . CYS A 1 86 ? 2.121 -9.470 -12.913 1.00 91.81 86 CYS A O 1
ATOM 706 N N . THR A 1 87 ? 3.015 -11.533 -13.020 1.00 90.12 87 THR A N 1
ATOM 707 C CA . THR A 1 87 ? 1.768 -12.256 -13.311 1.00 90.12 87 THR A CA 1
ATOM 708 C C . THR A 1 87 ? 1.163 -12.939 -12.084 1.00 90.12 87 THR A C 1
ATOM 710 O O . THR A 1 87 ? 0.087 -13.525 -12.189 1.00 90.12 87 THR A O 1
ATOM 713 N N . ALA A 1 88 ? 1.811 -12.852 -10.916 1.00 89.56 88 ALA A N 1
ATOM 714 C CA . ALA A 1 88 ? 1.294 -13.429 -9.678 1.00 89.56 88 ALA A CA 1
ATOM 715 C C . ALA A 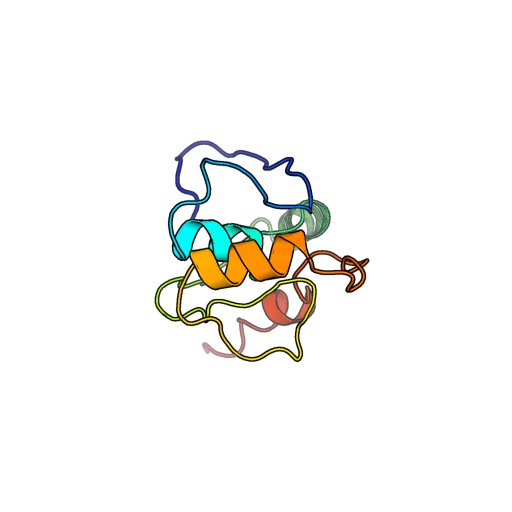1 88 ? -0.077 -12.824 -9.321 1.00 89.56 88 ALA A C 1
ATOM 717 O O . ALA A 1 88 ? -0.301 -11.633 -9.557 1.00 89.56 88 ALA A O 1
ATOM 718 N N . PRO A 1 89 ? -1.022 -13.597 -8.767 1.00 86.62 89 PRO A N 1
ATOM 719 C CA . PRO A 1 89 ? -2.337 -13.074 -8.423 1.00 86.62 89 PRO A CA 1
ATOM 720 C C . PRO A 1 89 ? -2.214 -11.923 -7.423 1.00 86.62 89 PRO A C 1
ATOM 722 O O . PRO A 1 89 ? -1.312 -11.888 -6.585 1.00 86.62 89 PRO A O 1
ATOM 725 N N . VAL A 1 90 ? -3.121 -10.956 -7.524 1.00 81.62 90 VAL A N 1
ATOM 726 C CA . VAL A 1 90 ? -3.234 -9.936 -6.485 1.00 81.62 90 VAL A CA 1
ATOM 727 C C . VAL A 1 90 ? -3.852 -10.598 -5.248 1.00 81.62 90 VAL A C 1
ATOM 729 O O . VAL A 1 90 ? -4.870 -11.277 -5.404 1.00 81.62 90 VAL A O 1
ATOM 732 N N . PRO A 1 91 ? -3.254 -10.463 -4.049 1.00 75.88 91 PRO A N 1
ATOM 733 C CA . PRO A 1 91 ? -3.819 -11.042 -2.834 1.00 75.88 91 PRO A CA 1
ATOM 734 C C . PRO A 1 91 ? -5.282 -10.613 -2.628 1.00 75.88 91 PRO A C 1
ATOM 736 O O . PRO A 1 91 ? -5.614 -9.441 -2.787 1.00 75.88 91 PRO A O 1
ATOM 739 N N . ALA A 1 92 ? -6.155 -11.584 -2.336 1.00 62.25 92 ALA A N 1
ATOM 740 C CA . ALA A 1 92 ? -7.608 -11.389 -2.264 1.00 62.25 92 ALA A CA 1
ATOM 741 C C . ALA A 1 92 ? -8.075 -10.718 -0.962 1.00 62.25 92 ALA A C 1
ATOM 743 O O . ALA A 1 92 ? -9.083 -10.019 -0.949 1.00 62.25 92 ALA A O 1
ATOM 744 N N . ALA A 1 93 ? -7.341 -10.937 0.127 1.00 56.69 93 ALA A N 1
ATOM 745 C CA . ALA A 1 93 ? -7.424 -10.123 1.329 1.00 56.69 93 ALA A CA 1
ATOM 746 C C . ALA A 1 93 ? -6.303 -9.084 1.257 1.00 56.69 93 ALA A C 1
ATOM 748 O O . ALA A 1 93 ? -5.288 -9.351 0.606 1.00 56.69 93 ALA A O 1
ATOM 749 N N . GLY A 1 94 ? -6.514 -7.923 1.889 1.00 57.22 94 GLY A N 1
ATOM 750 C CA . GLY A 1 94 ? -5.554 -6.820 1.975 1.00 57.22 94 GLY A CA 1
ATOM 751 C C . GLY A 1 94 ? -4.121 -7.301 2.186 1.00 57.22 94 GLY A C 1
ATOM 752 O O . GLY A 1 94 ? -3.881 -8.417 2.639 1.00 57.22 94 GLY A O 1
ATOM 753 N N . ARG A 1 95 ? -3.140 -6.477 1.821 1.00 64.69 95 ARG A N 1
ATOM 754 C CA . ARG A 1 95 ? -1.725 -6.875 1.654 1.00 64.69 95 ARG A CA 1
ATOM 755 C C . ARG A 1 95 ? -1.020 -7.293 2.972 1.00 64.69 95 ARG A C 1
ATOM 757 O O . ARG A 1 95 ? 0.208 -7.325 3.010 1.00 64.69 95 ARG A O 1
ATOM 764 N N . HIS A 1 96 ? -1.784 -7.583 4.028 1.00 60.59 96 HIS A N 1
ATOM 765 C CA . HIS A 1 96 ? -1.431 -7.744 5.435 1.00 60.59 96 HIS A CA 1
ATOM 766 C C . HIS A 1 96 ? -2.202 -8.920 6.028 1.00 60.59 96 HIS A C 1
ATOM 768 O O . HIS A 1 96 ? -3.350 -9.165 5.660 1.00 60.59 96 HIS A O 1
ATOM 774 N N . ASP A 1 97 ? -1.597 -9.593 7.001 1.00 60.31 97 ASP A N 1
ATOM 775 C CA . ASP A 1 97 ? -2.314 -10.495 7.896 1.00 60.31 97 ASP A CA 1
ATOM 776 C C . ASP A 1 97 ? -2.932 -9.664 9.039 1.00 60.31 97 ASP A C 1
ATOM 778 O O . ASP A 1 97 ? -2.192 -9.145 9.883 1.00 60.31 97 ASP A O 1
ATOM 782 N N . PRO A 1 98 ? -4.270 -9.525 9.115 1.00 57.09 98 PRO A N 1
ATOM 783 C CA . PRO A 1 98 ? -4.929 -8.791 10.192 1.00 57.09 98 PRO A CA 1
ATOM 784 C C . PRO A 1 98 ? -4.563 -9.312 11.588 1.00 57.09 98 PRO A C 1
ATOM 786 O O . PRO A 1 98 ? -4.536 -8.533 12.541 1.00 57.09 98 PRO A O 1
ATOM 789 N N . ALA A 1 99 ? -4.257 -10.609 11.714 1.00 59.31 99 ALA A N 1
ATOM 790 C CA . ALA A 1 99 ? -3.882 -11.222 12.983 1.00 59.31 99 ALA A CA 1
ATOM 791 C C . ALA A 1 99 ? -2.482 -10.786 13.445 1.00 59.31 99 ALA A C 1
ATOM 793 O O . ALA A 1 99 ? -2.251 -10.643 14.647 1.00 59.31 99 ALA A O 1
ATOM 794 N N . ALA A 1 100 ? -1.559 -10.493 12.521 1.00 59.78 100 ALA A N 1
ATOM 795 C CA . ALA A 1 100 ? -0.219 -10.004 12.856 1.00 59.78 100 ALA A CA 1
ATOM 796 C C . ALA A 1 100 ? -0.243 -8.605 13.505 1.00 59.78 100 ALA A C 1
ATOM 798 O O . ALA A 1 100 ? 0.636 -8.272 14.307 1.00 59.78 100 ALA A O 1
ATOM 799 N N . LEU A 1 101 ? -1.272 -7.805 13.206 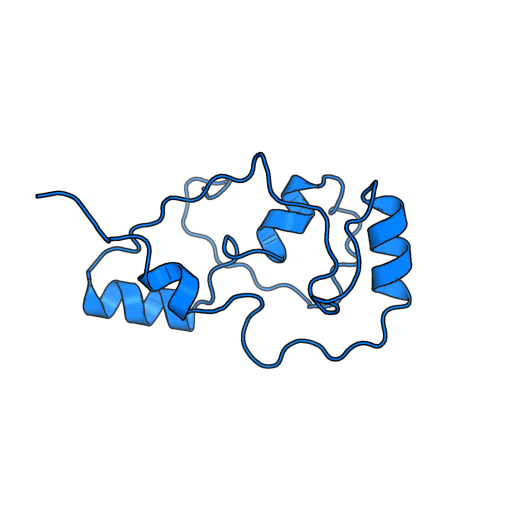1.00 60.16 101 LEU A N 1
ATOM 800 C CA . LEU A 1 101 ? -1.506 -6.490 13.809 1.00 60.16 101 LEU A CA 1
ATOM 801 C C . LEU A 1 101 ? -2.138 -6.577 15.209 1.00 60.16 101 LEU A C 1
ATOM 803 O O . LEU A 1 101 ? -1.899 -5.707 16.048 1.00 60.16 101 LEU A O 1
ATOM 807 N N . ASP A 1 102 ? -2.902 -7.635 15.491 1.00 57.78 102 ASP A N 1
ATOM 808 C CA . ASP A 1 102 ? -3.589 -7.826 16.775 1.00 57.78 102 ASP A CA 1
ATOM 809 C C . ASP A 1 102 ? -2.688 -8.401 17.887 1.00 57.78 102 ASP A C 1
ATOM 811 O O . ASP A 1 102 ? -2.949 -8.167 19.070 1.00 57.78 102 ASP A O 1
ATOM 815 N N . VAL A 1 103 ? -1.602 -9.099 17.531 1.00 52.12 103 VAL A N 1
ATOM 816 C CA . VAL A 1 103 ? -0.699 -9.798 18.474 1.00 52.12 103 VAL A CA 1
ATOM 817 C C . VAL A 1 103 ? 0.307 -8.867 19.177 1.00 52.12 103 VAL A C 1
ATOM 819 O O . VAL A 1 103 ? 0.881 -9.244 20.200 1.00 52.12 103 VAL A O 1
ATOM 822 N N . ARG A 1 104 ? 0.489 -7.615 18.729 1.00 52.44 104 ARG A N 1
ATOM 823 C CA . ARG A 1 104 ? 1.462 -6.650 19.302 1.00 52.44 104 ARG A CA 1
ATOM 824 C C . ARG A 1 104 ? 1.072 -6.061 20.672 1.00 52.44 104 ARG A C 1
ATOM 826 O O . ARG A 1 104 ? 1.408 -4.924 20.993 1.00 52.44 104 ARG A O 1
ATOM 833 N N . ARG A 1 105 ? 0.391 -6.837 21.519 1.00 47.94 105 ARG A N 1
ATOM 834 C CA . ARG A 1 105 ? 0.259 -6.550 22.953 1.00 47.94 105 ARG A CA 1
ATOM 835 C C . ARG A 1 105 ? 0.260 -7.840 23.772 1.00 47.94 105 ARG A C 1
ATOM 837 O O . ARG A 1 105 ? -0.746 -8.234 24.351 1.00 47.94 105 ARG A O 1
ATOM 844 N N . GLY A 1 106 ? 1.422 -8.481 23.828 1.00 43.22 106 GLY A N 1
ATOM 845 C CA . GLY A 1 106 ? 1.780 -9.404 24.899 1.00 43.22 106 GLY A CA 1
ATOM 846 C C . GLY A 1 106 ? 2.896 -8.786 25.738 1.00 43.22 106 GLY A C 1
ATOM 847 O O . GLY A 1 106 ? 4.016 -8.686 25.253 1.00 43.22 106 GLY A O 1
ATOM 848 N N . SER A 1 107 ? 2.586 -8.443 26.991 1.00 40.75 107 SER A N 1
ATOM 849 C CA . SER A 1 107 ? 3.467 -7.903 28.050 1.00 40.75 107 SER A CA 1
ATOM 850 C C . SER A 1 107 ? 3.455 -6.381 28.202 1.00 40.75 107 SER A C 1
ATOM 852 O O . SER A 1 107 ? 4.080 -5.656 27.442 1.00 40.75 107 SER A O 1
ATOM 854 N N . SER A 1 108 ? 2.725 -5.922 29.217 1.00 35.94 108 SER A N 1
ATOM 855 C CA . SER A 1 108 ? 3.341 -5.303 30.397 1.00 35.94 108 SER A CA 1
ATOM 856 C C . SER A 1 108 ? 2.343 -5.393 31.549 1.00 35.94 108 SER A C 1
ATOM 858 O O . SER A 1 108 ? 1.251 -4.827 31.481 1.00 35.94 108 SER A O 1
ATOM 860 N N . THR A 1 109 ? 2.720 -6.209 32.532 1.00 36.59 109 THR A N 1
ATOM 861 C CA . THR A 1 109 ? 2.279 -6.160 33.932 1.00 36.59 109 THR A CA 1
ATOM 862 C C . THR A 1 109 ? 2.574 -4.806 34.554 1.00 36.59 109 THR A C 1
ATOM 864 O O . THR A 1 109 ? 3.623 -4.237 34.170 1.00 36.59 109 THR A O 1
#

Radius of gyration: 15.16 Å; chains: 1; bounding box: 34×32×50 Å

pLDDT: mean 80.91, std 14.57, range [35.94, 94.19]

Foldseek 3Di:
DDPDDDDDDDDDDPLPLDPPCADLLSQCCQQDPVNDDPVLVVVCCVVPVDQDDDDDDPDDFADDLLCPPDDGDPDPVVVNVCSVVPPRDDDPDGSYDSVVSVPVDDDDD